Protein AF-Q4FZS7-F1 (afdb_monomer_lite)

pLDDT: mean 86.4, std 11.52, range [41.0, 98.56]

Radius of gyration: 29.16 Å; chains: 1; bounding box: 51×45×87 Å

Organism: Rattus norvegicus (NCBI:txid10116)

Foldseek 3Di:
DPPPPDVVVVVVLLVVLVVLCVVPPVPLLSLVVCVVVVVLVVLVVQCVPPDLSSVLSSLSSNQQNQLQVDDVVCVVPVVSVVCNVVRPDDDPPRCSNPHNVPVPDNVVCVVVVVVVVVVVVVVCCQQPVPVNPDVVNDPDPPDPCVVVVDDDDDPPCCVVCVVVCCVPPPVPDDDPVVVVVD

Secondary structure (DSSP, 8-state):
------HHHHHHHHHHHHHHHHHHTT-HHHHHHHHHTTHHHHHHHHTTS--HHHHHHHHHHHHHHHHHHHHHHHHHTHHHHHHHHHHS---TT--TTT----S--TTTTHHHHHHHHHHHHHHHHHHH-GGG--GGGSPP---HHHHHTS-----TTTTTTHHHHIIIIIISS---TTGGG-

Sequence (182 aa):
DNNQFCWRNLFSCINLLRILNKLTKWKHSRTMMLVVFKSAPILKRALKVKQAMMQLYVLKLLKVQTKYLGRQWRKSNMKTMSAIYQKVRHRLNDDWAYGNDLDARPWDFQAEECALRANIERFNARRYDRTHSNPDFLPVDNCLQSVLGQRVDLPEDFQMNYDLWLEREVFSKPISWEELLQ

Structure (mmCIF, N/CA/C/O backbone):
data_AF-Q4FZS7-F1
#
_entry.id   AF-Q4FZS7-F1
#
loop_
_atom_site.group_PDB
_atom_site.id
_atom_site.type_symbol
_atom_site.label_atom_id
_atom_site.label_alt_id
_atom_site.label_comp_id
_atom_site.label_asym_id
_atom_site.label_entity_id
_atom_site.label_seq_id
_atom_site.pdbx_PDB_ins_code
_atom_site.Cartn_x
_atom_site.Cartn_y
_atom_site.Cartn_z
_atom_site.occupancy
_atom_site.B_iso_or_equiv
_atom_site.auth_seq_id
_atom_site.auth_comp_id
_atom_site.auth_asym_id
_atom_site.auth_atom_id
_atom_site.pdbx_PDB_model_num
ATOM 1 N N . ASP A 1 1 ? -33.942 1.380 7.013 1.00 45.19 1 ASP A N 1
ATOM 2 C CA . ASP A 1 1 ? -32.519 1.593 6.663 1.00 45.19 1 ASP A CA 1
ATOM 3 C C . ASP A 1 1 ? -32.273 1.714 5.165 1.00 45.19 1 ASP A C 1
ATOM 5 O O . ASP A 1 1 ? -31.556 0.915 4.579 1.00 45.19 1 ASP A O 1
ATOM 9 N N . ASN A 1 2 ? -32.833 2.748 4.533 1.00 49.03 2 ASN A N 1
ATOM 10 C CA . ASN A 1 2 ? -32.699 2.963 3.089 1.00 49.03 2 ASN A CA 1
ATOM 11 C C . ASN A 1 2 ? -31.578 3.966 2.770 1.00 49.03 2 ASN A C 1
ATOM 13 O O . ASN A 1 2 ? -31.759 4.907 2.003 1.00 49.03 2 ASN A O 1
ATOM 17 N N . ASN A 1 3 ? -30.421 3.812 3.421 1.00 58.50 3 ASN A N 1
ATOM 18 C CA . ASN A 1 3 ? -29.277 4.675 3.146 1.00 58.50 3 ASN A CA 1
ATOM 19 C C . ASN A 1 3 ? -28.581 4.142 1.888 1.00 58.50 3 ASN A C 1
ATOM 21 O O . ASN A 1 3 ? -27.669 3.315 1.962 1.00 58.50 3 ASN A O 1
ATOM 25 N N . GLN A 1 4 ? -29.088 4.560 0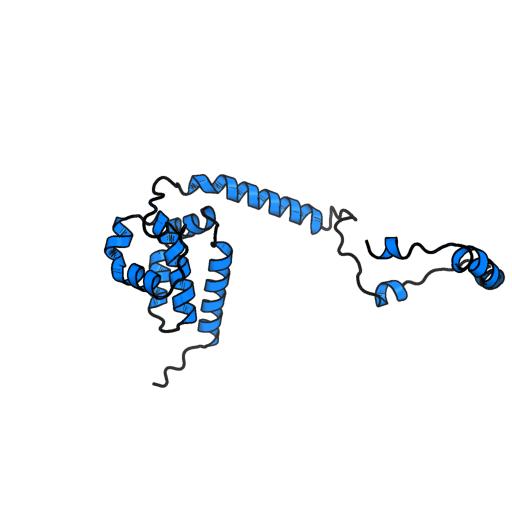.729 1.00 70.06 4 GLN A N 1
ATOM 26 C CA . GLN A 1 4 ? -28.599 4.169 -0.588 1.00 70.06 4 GLN A CA 1
ATOM 27 C C . GLN A 1 4 ? -27.205 4.779 -0.802 1.00 70.06 4 GLN A C 1
ATOM 29 O O . GLN A 1 4 ? -27.036 5.860 -1.357 1.00 70.06 4 GLN A O 1
ATOM 34 N N . PHE A 1 5 ? -26.171 4.118 -0.283 1.00 77.38 5 PHE A N 1
ATOM 35 C CA . PHE A 1 5 ? -24.796 4.543 -0.509 1.00 77.38 5 PHE A CA 1
ATOM 36 C C . PHE A 1 5 ? -24.422 4.313 -1.976 1.00 77.38 5 PHE A C 1
ATOM 38 O O . PHE A 1 5 ? -24.804 3.318 -2.593 1.00 77.38 5 PHE A O 1
ATOM 45 N N . CYS A 1 6 ? -23.629 5.222 -2.544 1.00 88.94 6 CYS A N 1
ATOM 46 C CA . CYS A 1 6 ? -23.166 5.083 -3.919 1.00 88.94 6 CYS A CA 1
ATOM 47 C C . CYS A 1 6 ? -22.218 3.877 -4.044 1.00 88.94 6 CYS A C 1
ATOM 49 O O . CYS A 1 6 ? -21.039 3.950 -3.679 1.00 88.94 6 CYS A O 1
ATOM 51 N N . TRP A 1 7 ? -22.727 2.762 -4.578 1.00 90.69 7 TRP A N 1
ATOM 52 C CA . TRP A 1 7 ? -21.954 1.533 -4.778 1.00 90.69 7 TRP A CA 1
ATOM 53 C C . TRP A 1 7 ? -20.722 1.761 -5.658 1.00 90.69 7 TRP A C 1
ATOM 55 O O . TRP A 1 7 ? -19.661 1.217 -5.360 1.00 90.69 7 TRP A O 1
ATOM 65 N N . ARG A 1 8 ? -20.821 2.629 -6.678 1.00 94.44 8 ARG A N 1
ATOM 66 C CA . ARG A 1 8 ? -19.686 2.990 -7.545 1.00 94.44 8 ARG A CA 1
ATOM 67 C C . ARG A 1 8 ? -18.527 3.569 -6.732 1.00 94.44 8 ARG A C 1
ATOM 69 O O . ARG A 1 8 ? -17.397 3.119 -6.882 1.00 94.44 8 ARG A O 1
ATOM 76 N N . ASN A 1 9 ? -18.808 4.491 -5.809 1.00 94.19 9 ASN A N 1
ATOM 77 C CA . ASN A 1 9 ? -17.777 5.096 -4.963 1.00 94.19 9 ASN A CA 1
ATOM 78 C C . ASN A 1 9 ? -17.164 4.070 -4.008 1.00 94.19 9 ASN A C 1
ATOM 80 O O . ASN A 1 9 ? -15.945 4.007 -3.865 1.00 94.19 9 ASN A O 1
ATOM 84 N N . LEU A 1 10 ? -17.993 3.230 -3.383 1.00 93.94 10 LEU A N 1
ATOM 85 C CA . LEU A 1 10 ? -17.517 2.167 -2.501 1.00 93.94 10 LEU A CA 1
ATOM 86 C C . LEU A 1 10 ? -16.617 1.170 -3.250 1.00 93.94 10 LEU A C 1
ATOM 88 O O . LEU A 1 10 ? -15.538 0.828 -2.765 1.00 93.94 10 LEU A O 1
ATOM 92 N N . PHE A 1 11 ? -17.045 0.724 -4.430 1.00 95.50 11 PHE A N 1
ATOM 93 C CA . PHE A 1 11 ? -16.296 -0.201 -5.272 1.00 95.50 11 PHE A CA 1
ATOM 94 C C . PHE A 1 11 ? -14.957 0.404 -5.710 1.00 95.50 11 PHE A C 1
ATOM 96 O O . PHE A 1 11 ? -13.913 -0.224 -5.526 1.00 95.50 11 PHE A O 1
ATOM 103 N N . SER A 1 12 ? -14.959 1.653 -6.186 1.00 96.62 12 SER A N 1
ATOM 104 C CA . SER A 1 12 ? -13.738 2.392 -6.527 1.00 96.62 12 SER A CA 1
ATOM 105 C C . SER A 1 12 ? -12.790 2.515 -5.333 1.00 96.62 12 SER A C 1
ATOM 107 O O . SER A 1 12 ? -11.613 2.183 -5.454 1.00 96.62 12 SER A O 1
ATOM 109 N N . CYS A 1 13 ? -13.291 2.883 -4.150 1.00 96.94 13 CYS A N 1
ATOM 110 C CA . CYS A 1 13 ? -12.491 2.946 -2.924 1.00 96.94 13 CYS A CA 1
ATOM 111 C C . CYS A 1 13 ? -11.848 1.595 -2.575 1.00 96.94 13 CYS A C 1
ATOM 113 O O . CYS A 1 13 ? -10.663 1.540 -2.245 1.00 96.94 13 CYS A O 1
ATOM 115 N N . ILE A 1 14 ? -12.598 0.491 -2.672 1.00 97.62 14 ILE A N 1
ATOM 116 C CA . ILE A 1 14 ? -12.064 -0.858 -2.429 1.00 97.62 14 ILE A CA 1
ATOM 117 C C . ILE A 1 14 ? -10.957 -1.194 -3.435 1.00 97.62 14 ILE A C 1
ATOM 119 O O . ILE A 1 14 ? -9.924 -1.740 -3.043 1.00 97.62 14 ILE A O 1
ATOM 123 N N . ASN A 1 15 ? -11.139 -0.861 -4.713 1.00 98.25 15 ASN A N 1
ATOM 124 C CA . ASN A 1 15 ? -10.136 -1.124 -5.744 1.00 98.25 15 ASN A CA 1
ATOM 125 C C . ASN A 1 15 ? -8.869 -0.288 -5.553 1.00 98.25 15 ASN A C 1
ATOM 127 O O . ASN A 1 15 ? -7.771 -0.836 -5.628 1.00 98.25 15 ASN A O 1
ATOM 131 N N . LEU A 1 16 ? -8.998 0.992 -5.207 1.00 98.25 16 LEU A N 1
ATOM 132 C CA . LEU A 1 16 ? -7.849 1.836 -4.874 1.00 98.25 16 LEU A CA 1
ATOM 133 C C . LEU A 1 16 ? -7.082 1.281 -3.668 1.00 98.25 16 LEU A C 1
ATOM 135 O O . LEU A 1 16 ? -5.859 1.165 -3.714 1.00 98.25 16 LEU A O 1
ATOM 139 N N . LEU A 1 17 ? -7.784 0.834 -2.621 1.00 98.31 17 LEU A N 1
ATOM 140 C CA . LEU A 1 17 ? -7.157 0.176 -1.470 1.00 98.31 17 LEU A CA 1
ATOM 141 C C . LEU A 1 17 ? -6.450 -1.132 -1.861 1.00 98.31 17 LEU A C 1
ATOM 143 O O . LEU A 1 17 ? -5.374 -1.428 -1.338 1.00 98.31 17 LEU A O 1
ATOM 147 N N . ARG A 1 18 ? -7.021 -1.921 -2.778 1.00 98.31 18 ARG A N 1
ATOM 148 C CA . ARG A 1 18 ? -6.400 -3.145 -3.314 1.00 98.31 18 ARG A CA 1
ATOM 149 C C . ARG A 1 18 ? -5.120 -2.844 -4.081 1.00 98.31 18 ARG A C 1
ATOM 151 O O . ARG A 1 18 ? -4.114 -3.507 -3.837 1.00 98.31 18 ARG A O 1
ATOM 158 N N . ILE A 1 19 ? -5.157 -1.863 -4.980 1.00 98.31 19 ILE A N 1
ATOM 159 C CA . ILE A 1 19 ? -3.991 -1.413 -5.747 1.00 98.31 19 ILE A CA 1
ATOM 160 C C . ILE A 1 19 ? -2.913 -0.924 -4.784 1.00 98.31 19 ILE A C 1
ATOM 162 O O . ILE A 1 19 ? -1.780 -1.389 -4.856 1.00 98.31 19 ILE A O 1
ATOM 166 N N . LEU A 1 20 ? -3.282 -0.093 -3.809 1.00 97.94 20 LEU A N 1
ATOM 167 C CA . LEU A 1 20 ? -2.345 0.407 -2.811 1.00 97.94 20 LEU A CA 1
ATOM 168 C C . LEU A 1 20 ? -1.684 -0.730 -2.018 1.00 97.94 20 LEU A C 1
ATOM 170 O O . LEU A 1 20 ? -0.470 -0.733 -1.857 1.00 97.94 20 LEU A O 1
ATOM 174 N N . ASN A 1 21 ? -2.452 -1.748 -1.611 1.00 97.81 21 ASN A N 1
ATOM 175 C CA . ASN A 1 21 ? -1.897 -2.951 -0.982 1.00 97.81 21 ASN A CA 1
ATOM 176 C C . ASN A 1 21 ? -0.894 -3.674 -1.892 1.00 97.81 21 ASN A C 1
ATOM 178 O O . ASN A 1 21 ? 0.114 -4.170 -1.400 1.00 97.81 21 ASN A O 1
ATOM 182 N N . LYS A 1 22 ? -1.160 -3.775 -3.202 1.00 97.25 22 LYS A N 1
ATOM 183 C CA . LYS A 1 22 ? -0.222 -4.400 -4.149 1.00 97.25 22 LYS A CA 1
ATOM 184 C C . LYS A 1 22 ? 1.071 -3.594 -4.276 1.00 97.25 22 LYS A C 1
ATOM 186 O O . LYS A 1 22 ? 2.135 -4.197 -4.315 1.00 97.25 22 LYS A O 1
ATOM 191 N N . LEU A 1 23 ? 0.975 -2.264 -4.295 1.00 94.19 23 LEU A N 1
ATOM 192 C CA . LEU A 1 23 ? 2.130 -1.369 -4.395 1.00 94.19 23 LEU A CA 1
ATOM 193 C C . LEU A 1 23 ? 3.023 -1.407 -3.145 1.00 94.19 23 LEU A C 1
ATOM 195 O O . LEU A 1 23 ? 4.231 -1.220 -3.257 1.00 94.19 23 LEU A O 1
ATOM 199 N N . THR A 1 24 ? 2.452 -1.641 -1.960 1.00 94.06 24 THR A N 1
ATOM 200 C CA . THR A 1 24 ? 3.192 -1.545 -0.687 1.00 94.06 24 THR A CA 1
ATOM 201 C C . THR A 1 24 ? 3.624 -2.894 -0.117 1.00 94.06 24 THR A C 1
ATOM 203 O O . THR A 1 24 ? 4.549 -2.960 0.691 1.00 94.06 24 THR A O 1
ATOM 206 N N . LYS A 1 25 ? 2.965 -3.993 -0.500 1.00 92.88 25 LYS A N 1
ATOM 207 C CA . LYS A 1 25 ? 3.240 -5.331 0.038 1.00 92.88 25 LYS A CA 1
ATOM 208 C C . LYS A 1 25 ? 4.695 -5.739 -0.226 1.00 92.88 25 LYS A C 1
ATOM 210 O O . LYS A 1 25 ? 5.113 -5.818 -1.375 1.00 92.88 25 LYS A O 1
ATOM 215 N N . TRP A 1 26 ? 5.428 -6.057 0.845 1.00 89.31 26 TRP A N 1
ATOM 216 C CA . TRP A 1 26 ? 6.859 -6.410 0.823 1.00 89.31 26 TRP A CA 1
ATOM 217 C C . TRP A 1 26 ? 7.785 -5.309 0.282 1.00 89.31 26 TRP A C 1
ATOM 219 O O . TRP A 1 26 ? 8.908 -5.587 -0.128 1.00 89.31 26 TRP A O 1
ATOM 229 N N . LYS A 1 27 ? 7.323 -4.054 0.269 1.00 91.00 27 LYS A N 1
ATOM 230 C CA . LYS A 1 27 ? 8.097 -2.898 -0.188 1.00 91.00 27 LYS A CA 1
ATOM 231 C C . LYS A 1 27 ? 8.217 -1.897 0.960 1.00 91.00 27 LYS A C 1
ATOM 233 O O . LYS A 1 27 ? 7.323 -1.075 1.177 1.00 91.00 27 LYS A O 1
ATOM 238 N N . HIS A 1 28 ? 9.320 -1.995 1.702 1.00 89.62 28 HIS A N 1
ATOM 239 C CA . HIS A 1 28 ? 9.617 -1.152 2.865 1.00 89.62 28 HIS A CA 1
ATOM 240 C C . HIS A 1 28 ? 9.594 0.337 2.493 1.00 89.62 28 HIS A C 1
ATOM 242 O O . HIS A 1 28 ? 8.819 1.085 3.079 1.00 89.62 28 HIS A O 1
ATOM 248 N N . SER A 1 29 ? 10.286 0.722 1.414 1.00 88.62 29 SER A N 1
ATOM 249 C CA . SER A 1 29 ? 10.275 2.079 0.844 1.00 88.62 29 SER A CA 1
ATOM 250 C C . SER A 1 29 ? 8.870 2.667 0.659 1.00 88.62 29 SER A C 1
ATOM 252 O O . SER A 1 29 ? 8.519 3.710 1.214 1.00 88.62 29 SER A O 1
ATOM 254 N N . ARG A 1 30 ? 8.004 1.952 -0.067 1.00 91.75 30 ARG A N 1
ATOM 255 C CA . ARG A 1 30 ? 6.632 2.396 -0.354 1.00 91.75 30 ARG A CA 1
ATOM 256 C C . ARG A 1 30 ? 5.772 2.468 0.902 1.00 91.75 30 ARG A C 1
ATOM 258 O O . ARG A 1 30 ? 4.915 3.340 1.013 1.00 91.75 30 ARG A O 1
ATOM 265 N N . THR A 1 31 ? 5.999 1.570 1.856 1.00 92.69 31 THR A N 1
ATOM 266 C CA . THR A 1 31 ? 5.324 1.615 3.157 1.00 92.69 31 THR A CA 1
ATOM 267 C C . THR A 1 31 ? 5.796 2.813 3.980 1.00 92.69 31 THR A C 1
ATOM 269 O O . THR A 1 31 ? 4.964 3.511 4.556 1.00 92.69 31 THR A O 1
ATOM 272 N N . MET A 1 32 ? 7.097 3.109 3.975 1.00 90.31 32 MET A N 1
ATOM 273 C CA . MET A 1 32 ? 7.670 4.276 4.643 1.00 90.31 32 MET A CA 1
ATOM 274 C C . MET A 1 32 ? 7.141 5.581 4.040 1.00 90.31 32 MET A C 1
ATOM 276 O O . MET A 1 32 ? 6.745 6.485 4.771 1.00 90.31 32 MET A O 1
ATOM 280 N N . MET A 1 33 ? 7.001 5.649 2.714 1.00 90.44 33 MET A N 1
ATOM 281 C CA . MET A 1 33 ? 6.363 6.774 2.025 1.00 90.44 33 MET A CA 1
ATOM 282 C C . MET A 1 33 ? 4.951 7.046 2.581 1.00 90.44 33 MET A C 1
ATOM 284 O O . MET A 1 33 ? 4.613 8.186 2.891 1.00 90.44 33 MET A O 1
ATOM 288 N N . LEU A 1 34 ? 4.139 6.006 2.808 1.00 93.62 34 LEU A N 1
ATOM 289 C CA . LEU A 1 34 ? 2.810 6.160 3.420 1.00 93.62 34 LEU A CA 1
ATOM 290 C C . LEU A 1 34 ? 2.843 6.719 4.848 1.00 93.62 34 LEU A C 1
ATOM 292 O O . LEU A 1 34 ? 1.919 7.436 5.246 1.00 93.62 34 LEU A O 1
ATOM 296 N N . VAL A 1 35 ? 3.878 6.385 5.615 1.00 92.38 35 VAL A N 1
ATOM 297 C CA . VAL A 1 35 ? 4.076 6.874 6.985 1.00 92.38 35 VAL A CA 1
ATOM 298 C C . VAL A 1 35 ? 4.462 8.352 6.959 1.00 92.38 35 VAL A C 1
ATOM 300 O O . VAL A 1 35 ? 3.849 9.151 7.668 1.00 92.38 35 VAL A O 1
ATOM 303 N N . VAL A 1 36 ? 5.387 8.729 6.072 1.00 90.19 36 VAL A N 1
ATOM 304 C CA . VAL A 1 36 ? 5.824 10.116 5.835 1.00 90.19 36 VAL A CA 1
ATOM 305 C C . VAL A 1 36 ? 4.650 11.009 5.438 1.00 90.19 36 VAL A C 1
ATOM 307 O O . VAL A 1 36 ? 4.462 12.078 6.017 1.00 90.19 36 VAL A O 1
ATOM 310 N N . PHE A 1 37 ? 3.786 10.539 4.534 1.00 92.44 37 PHE A N 1
ATOM 311 C CA . PHE A 1 37 ? 2.565 11.251 4.138 1.00 92.44 37 PHE A CA 1
ATOM 312 C C . PHE A 1 37 ? 1.426 11.177 5.168 1.00 92.44 37 PHE A C 1
ATOM 314 O O . PHE A 1 37 ? 0.304 11.590 4.878 1.00 92.44 37 PHE A O 1
ATOM 321 N N . LYS A 1 38 ? 1.677 10.659 6.379 1.00 94.88 38 LYS A N 1
ATOM 322 C CA . LYS A 1 38 ? 0.691 10.560 7.468 1.00 94.88 38 LYS A CA 1
ATOM 323 C C . LYS A 1 38 ? -0.604 9.870 7.016 1.00 94.88 38 LYS A C 1
ATOM 325 O O . LYS A 1 38 ? -1.710 10.306 7.345 1.00 94.88 38 LYS A O 1
ATOM 330 N N . SER A 1 39 ? -0.488 8.764 6.277 1.00 97.12 39 SER A N 1
ATOM 331 C CA . SER A 1 39 ? -1.659 8.058 5.737 1.00 97.12 39 SER A CA 1
ATOM 332 C C . SER A 1 39 ? -2.496 7.355 6.819 1.00 97.12 39 SER A C 1
ATOM 334 O O . SER A 1 39 ? -3.712 7.202 6.671 1.00 97.12 39 SER A O 1
ATOM 336 N N . ALA A 1 40 ? -1.883 6.962 7.942 1.00 97.00 40 ALA A N 1
ATOM 337 C CA . ALA A 1 40 ? -2.541 6.190 8.997 1.00 97.00 40 ALA A CA 1
ATOM 338 C C . ALA A 1 40 ? -3.808 6.868 9.580 1.00 97.00 40 ALA A C 1
ATOM 340 O O . ALA A 1 40 ? -4.835 6.194 9.680 1.00 97.00 40 ALA A O 1
ATOM 341 N N . PRO A 1 41 ? -3.829 8.177 9.910 1.00 97.31 41 PRO A N 1
ATOM 342 C CA . PRO A 1 41 ? -5.059 8.896 10.260 1.00 97.31 41 PRO A CA 1
ATOM 343 C C . PRO A 1 41 ? -6.184 8.821 9.214 1.00 97.31 41 PRO A C 1
ATOM 345 O O . PRO A 1 41 ? -7.354 8.690 9.579 1.00 97.31 41 PRO A O 1
ATOM 348 N N . ILE A 1 42 ? -5.862 8.891 7.919 1.00 97.75 42 ILE A N 1
ATOM 349 C CA . ILE A 1 42 ? -6.847 8.809 6.825 1.00 97.75 42 ILE A CA 1
ATOM 350 C C . ILE A 1 42 ? -7.434 7.398 6.766 1.00 97.75 42 ILE A C 1
ATOM 352 O O . ILE A 1 42 ? -8.652 7.222 6.789 1.00 97.75 42 ILE A O 1
ATOM 356 N N . LEU A 1 43 ? -6.566 6.388 6.794 1.00 98.00 43 LEU A N 1
ATOM 357 C CA . LEU A 1 43 ? -6.951 4.980 6.821 1.00 98.00 43 LEU A CA 1
ATOM 358 C C . LEU A 1 43 ? -7.795 4.644 8.060 1.00 98.00 43 LEU A C 1
ATOM 360 O O . LEU A 1 43 ? -8.837 4.004 7.949 1.00 98.00 43 LEU A O 1
ATOM 364 N N . LYS A 1 44 ? -7.433 5.153 9.241 1.00 97.19 44 LYS A N 1
ATOM 365 C CA . LYS A 1 44 ? -8.255 5.002 10.451 1.00 97.19 44 LYS A CA 1
ATOM 366 C C . LYS A 1 44 ? -9.657 5.587 10.286 1.00 97.19 44 LYS A C 1
ATOM 368 O O . LYS A 1 44 ? -10.615 4.982 10.759 1.00 97.19 44 LYS A O 1
ATOM 373 N N . ARG A 1 45 ? -9.804 6.742 9.625 1.00 97.12 45 ARG A N 1
ATOM 374 C CA . ARG A 1 45 ? -11.131 7.310 9.324 1.00 97.12 45 ARG A CA 1
ATOM 375 C C . ARG A 1 45 ? -11.919 6.409 8.374 1.00 97.12 45 ARG A C 1
ATOM 377 O O . ARG A 1 45 ? -13.106 6.200 8.610 1.00 97.12 45 ARG A O 1
ATOM 384 N N . ALA A 1 46 ? -11.260 5.816 7.379 1.00 96.62 46 ALA A N 1
ATOM 385 C CA . ALA A 1 46 ? -11.882 4.881 6.442 1.00 96.62 46 ALA A CA 1
ATOM 386 C C . ALA A 1 46 ? -12.470 3.630 7.130 1.00 96.62 46 ALA A C 1
ATOM 388 O O . ALA A 1 46 ? -13.470 3.094 6.657 1.00 96.62 46 ALA A O 1
ATOM 389 N N . LEU A 1 47 ? -11.942 3.210 8.291 1.00 96.81 47 LEU A N 1
ATOM 390 C CA . LEU A 1 47 ? -12.515 2.104 9.079 1.00 96.81 47 LEU A CA 1
ATOM 391 C C . LEU A 1 47 ? -13.942 2.369 9.588 1.00 96.81 47 LEU A C 1
ATOM 393 O O . LEU A 1 47 ? -14.635 1.413 9.941 1.00 96.81 47 LEU A O 1
ATOM 397 N N . LYS A 1 48 ? -14.402 3.631 9.626 1.00 94.88 48 LYS A N 1
ATOM 398 C CA . LYS A 1 48 ? -15.788 3.967 9.997 1.00 94.88 48 LYS A CA 1
ATOM 399 C C . LYS A 1 48 ? -16.809 3.406 9.001 1.00 94.88 48 LYS A C 1
ATOM 401 O O . LYS A 1 48 ? -17.947 3.153 9.391 1.00 94.88 48 LYS A O 1
ATOM 406 N N . VAL A 1 49 ? -16.411 3.177 7.747 1.00 94.12 49 VAL A N 1
ATOM 407 C CA . VAL A 1 49 ? -17.259 2.532 6.740 1.00 94.12 49 VAL A CA 1
ATOM 408 C C . VAL A 1 49 ? -17.384 1.048 7.090 1.00 94.12 49 VAL A C 1
ATOM 410 O O . VAL A 1 49 ? -16.408 0.300 7.024 1.00 94.12 49 VAL A O 1
ATOM 413 N N . LYS A 1 50 ? -18.586 0.611 7.482 1.00 91.50 50 LYS A N 1
ATOM 414 C CA . LYS A 1 50 ? -18.881 -0.764 7.928 1.00 91.50 50 LYS A CA 1
ATOM 415 C C . LYS A 1 50 ? -19.018 -1.749 6.756 1.00 91.50 50 LYS A C 1
ATOM 417 O O . LYS A 1 50 ? -19.990 -2.489 6.672 1.00 91.50 50 LYS A O 1
ATOM 422 N N . GLN A 1 51 ? -18.041 -1.764 5.851 1.00 94.94 51 GLN A N 1
ATOM 423 C CA . GLN A 1 51 ? -17.978 -2.711 4.739 1.00 94.94 51 GLN A CA 1
ATOM 424 C C . GLN A 1 51 ? -16.743 -3.606 4.876 1.00 94.94 51 GLN A C 1
ATOM 426 O O . GLN A 1 51 ? -15.616 -3.121 4.989 1.00 94.94 51 GLN A O 1
ATOM 431 N N . ALA A 1 52 ? -16.960 -4.925 4.898 1.00 95.94 52 ALA A N 1
ATOM 432 C CA . ALA A 1 52 ? -15.951 -5.899 5.318 1.00 95.94 52 ALA A CA 1
ATOM 433 C C . ALA A 1 52 ? -14.681 -5.899 4.449 1.00 95.94 52 ALA A C 1
ATOM 435 O O . ALA A 1 52 ? -13.572 -5.930 4.982 1.00 95.94 52 ALA A O 1
ATOM 436 N N . MET A 1 53 ? -14.822 -5.826 3.122 1.00 96.62 53 MET A N 1
ATOM 437 C CA . MET A 1 53 ? -13.681 -5.801 2.198 1.00 96.62 53 MET A CA 1
ATOM 438 C C . MET A 1 53 ? -12.859 -4.523 2.346 1.00 96.62 53 MET A C 1
ATOM 440 O O . MET A 1 53 ? -11.635 -4.588 2.444 1.00 96.62 53 MET A O 1
ATOM 444 N N . MET A 1 54 ? -13.518 -3.368 2.414 1.00 97.31 54 MET A N 1
ATOM 445 C CA . MET A 1 54 ? -12.878 -2.075 2.614 1.00 97.31 54 MET A CA 1
ATOM 446 C C . MET A 1 54 ? -12.100 -2.071 3.931 1.00 97.31 54 MET A C 1
ATOM 448 O O . MET A 1 54 ? -10.899 -1.804 3.926 1.00 97.31 54 MET A O 1
ATOM 452 N N . GLN A 1 55 ? -12.741 -2.464 5.038 1.00 98.06 55 GLN A N 1
ATOM 453 C CA . GLN A 1 55 ? -12.081 -2.570 6.340 1.00 98.06 55 GLN A CA 1
ATOM 454 C C . GLN A 1 55 ? -10.883 -3.524 6.301 1.00 98.06 55 GLN A C 1
ATOM 456 O O . GLN A 1 55 ? -9.830 -3.184 6.832 1.00 98.06 55 GLN A O 1
ATOM 461 N N . LEU A 1 56 ? -10.994 -4.681 5.640 1.00 98.31 56 LEU A N 1
ATOM 462 C CA . LEU A 1 56 ? -9.891 -5.638 5.525 1.00 98.31 56 LEU A CA 1
ATOM 463 C C . LEU A 1 56 ? -8.667 -5.034 4.820 1.00 98.31 56 LEU A C 1
ATOM 465 O O . LEU A 1 56 ? -7.550 -5.171 5.318 1.00 98.31 56 LEU A O 1
ATOM 469 N N . TYR A 1 57 ? -8.846 -4.362 3.678 1.00 98.50 57 TYR A N 1
ATOM 470 C CA . TYR A 1 57 ? -7.718 -3.758 2.956 1.00 98.50 57 TYR A CA 1
ATOM 471 C C . TYR A 1 57 ? -7.133 -2.542 3.677 1.00 98.50 57 TYR A C 1
ATOM 473 O O . TYR A 1 57 ? -5.918 -2.344 3.627 1.00 98.50 57 TYR A O 1
ATOM 481 N N . VAL A 1 58 ? -7.958 -1.774 4.392 1.00 98.56 58 VAL A N 1
ATOM 482 C CA . VAL A 1 58 ? -7.486 -0.701 5.278 1.00 98.56 58 VAL A CA 1
ATOM 483 C C . VAL A 1 58 ? -6.649 -1.274 6.426 1.00 98.56 58 VAL A C 1
ATOM 485 O O . VAL A 1 58 ? -5.553 -0.783 6.685 1.00 98.56 58 VAL A O 1
ATOM 488 N N . LEU A 1 59 ? -7.113 -2.339 7.088 1.00 98.44 59 LEU A N 1
ATOM 489 C CA . LEU A 1 59 ? -6.381 -2.979 8.186 1.00 98.44 59 LEU A CA 1
ATOM 490 C C . LEU A 1 59 ? -5.058 -3.594 7.718 1.00 98.44 59 LEU A C 1
ATOM 492 O O . LEU A 1 59 ? -4.070 -3.497 8.439 1.00 98.44 59 LEU A O 1
ATOM 496 N N . LYS A 1 60 ? -4.995 -4.161 6.506 1.00 98.00 60 LYS A N 1
ATOM 497 C CA . LYS A 1 60 ? -3.732 -4.632 5.909 1.00 98.00 60 LYS A CA 1
ATOM 498 C C . LYS A 1 60 ? -2.719 -3.498 5.711 1.00 98.00 60 LYS A C 1
ATOM 500 O O . LYS A 1 60 ? -1.547 -3.680 6.024 1.00 98.00 60 LYS A O 1
ATOM 505 N N . LEU A 1 61 ? -3.163 -2.327 5.247 1.00 98.06 61 LEU A N 1
ATOM 506 C CA . LEU A 1 61 ? -2.295 -1.153 5.082 1.00 98.06 61 LEU A CA 1
ATOM 507 C C . LEU A 1 61 ? -1.841 -0.568 6.418 1.00 98.06 61 LEU A C 1
ATOM 509 O O . LEU A 1 61 ? -0.703 -0.126 6.538 1.00 98.06 61 LEU A O 1
ATOM 513 N N . LEU A 1 62 ? -2.717 -0.559 7.425 1.00 97.44 62 LEU A N 1
ATOM 514 C CA . LEU A 1 62 ? -2.348 -0.134 8.774 1.00 97.44 62 LEU A CA 1
ATOM 515 C C . LEU A 1 62 ? -1.348 -1.111 9.400 1.00 97.44 62 LEU A C 1
ATOM 517 O O . LEU A 1 62 ? -0.377 -0.653 9.991 1.00 97.44 62 LEU A O 1
ATOM 521 N N . LYS A 1 63 ? -1.539 -2.425 9.208 1.00 96.12 63 LYS A N 1
ATOM 522 C CA . LYS A 1 63 ? -0.638 -3.486 9.681 1.00 96.12 63 LYS A CA 1
ATOM 523 C C . LYS A 1 63 ? 0.801 -3.272 9.222 1.00 96.12 63 LYS A C 1
ATOM 525 O O . LYS A 1 63 ? 1.698 -3.287 10.047 1.00 96.12 63 LYS A O 1
ATOM 530 N N . VAL A 1 64 ? 1.033 -3.046 7.930 1.00 94.19 64 VAL A N 1
ATOM 531 C CA . VAL A 1 64 ? 2.409 -2.873 7.424 1.00 94.19 64 VAL A CA 1
ATOM 532 C C . VAL A 1 64 ? 3.061 -1.573 7.908 1.00 94.19 64 VAL A C 1
ATOM 534 O O . VAL A 1 64 ? 4.276 -1.508 8.042 1.00 94.19 64 VAL A O 1
ATOM 537 N N . GLN A 1 65 ? 2.268 -0.546 8.226 1.00 94.25 65 GLN A N 1
ATOM 538 C CA . GLN A 1 65 ? 2.780 0.732 8.728 1.00 94.25 65 GLN A CA 1
ATOM 539 C C . GLN A 1 65 ? 3.132 0.709 10.221 1.00 94.25 65 GLN A C 1
ATOM 541 O O . GLN A 1 65 ? 3.929 1.534 10.664 1.00 94.25 65 GLN A O 1
ATOM 546 N N . THR A 1 66 ? 2.566 -0.198 11.027 1.00 93.56 66 THR A N 1
ATOM 547 C CA . THR A 1 66 ? 2.752 -0.168 12.493 1.00 93.56 66 THR A CA 1
ATOM 548 C C . THR A 1 66 ? 4.200 -0.333 12.937 1.00 93.56 66 THR A C 1
ATOM 550 O O . THR A 1 66 ? 4.539 0.156 14.016 1.00 93.56 66 THR A O 1
ATOM 553 N N . LYS A 1 67 ? 5.035 -1.012 12.138 1.00 90.12 67 LYS A N 1
ATOM 554 C CA . LYS A 1 67 ? 6.472 -1.188 12.395 1.00 90.12 67 LYS A CA 1
ATOM 555 C C . LYS A 1 67 ? 7.220 0.151 12.421 1.00 90.12 67 LYS A C 1
ATOM 557 O O . LYS A 1 67 ? 8.113 0.331 13.241 1.00 90.12 67 LYS A O 1
ATOM 562 N N . TYR A 1 68 ? 6.784 1.103 11.596 1.00 90.62 68 TYR A N 1
ATOM 563 C CA . TYR A 1 68 ? 7.393 2.429 11.433 1.00 90.62 68 TYR A CA 1
ATOM 564 C C . TYR A 1 68 ? 6.728 3.520 12.283 1.00 90.62 68 TYR A C 1
ATOM 566 O O . TYR A 1 68 ? 7.340 4.529 12.603 1.00 90.62 68 TYR A O 1
ATOM 574 N N . LEU A 1 69 ? 5.463 3.334 12.674 1.00 91.44 69 LEU A N 1
ATOM 575 C CA . LEU A 1 69 ? 4.738 4.293 13.525 1.00 91.44 69 LEU A CA 1
ATOM 576 C C . LEU A 1 69 ? 5.188 4.253 14.999 1.00 91.44 69 LEU A C 1
ATOM 578 O O . LEU A 1 69 ? 4.850 5.144 15.780 1.00 91.44 69 LEU A O 1
ATOM 582 N N . GLY A 1 70 ? 5.927 3.212 15.386 1.00 89.00 70 GLY A N 1
ATOM 583 C CA . GLY A 1 70 ? 6.545 3.085 16.698 1.00 89.00 70 GLY A CA 1
ATOM 584 C C . GLY A 1 70 ? 5.603 2.685 17.838 1.00 89.00 70 GLY A C 1
ATOM 585 O O . GLY A 1 70 ? 4.375 2.587 17.719 1.00 89.00 70 GLY A O 1
ATOM 586 N N . ARG A 1 71 ? 6.209 2.445 19.006 1.00 90.25 71 ARG A N 1
ATOM 587 C CA . ARG A 1 71 ? 5.536 1.887 20.192 1.00 90.25 71 ARG A CA 1
ATOM 588 C C . ARG A 1 71 ? 4.425 2.783 20.753 1.00 90.25 71 ARG A C 1
ATOM 590 O O . ARG A 1 71 ? 3.364 2.272 21.116 1.00 90.25 71 ARG A O 1
ATOM 597 N N . GLN A 1 72 ? 4.642 4.099 20.815 1.00 91.00 72 GLN A N 1
ATOM 598 C CA . GLN A 1 72 ? 3.660 5.047 21.369 1.00 91.00 72 GLN A CA 1
ATOM 599 C C . GLN A 1 72 ? 2.368 5.085 20.548 1.00 91.00 72 GLN A C 1
ATOM 601 O O . GLN A 1 72 ? 1.261 5.116 21.098 1.00 91.00 72 GLN A O 1
ATOM 606 N N . TRP A 1 73 ? 2.491 5.002 19.221 1.00 93.12 73 TRP A N 1
ATOM 607 C CA . TRP A 1 73 ? 1.330 4.916 18.348 1.00 93.12 73 TRP A CA 1
ATOM 608 C C . TRP A 1 73 ? 0.546 3.628 18.610 1.00 93.12 73 TRP A C 1
ATOM 610 O O . TRP A 1 73 ? -0.666 3.683 18.796 1.00 93.12 73 TRP A O 1
ATOM 620 N N . ARG A 1 74 ? 1.213 2.471 18.726 1.00 94.31 74 ARG A N 1
ATOM 621 C CA . ARG A 1 74 ? 0.534 1.195 19.024 1.00 94.31 74 ARG A CA 1
ATOM 622 C C . ARG A 1 74 ? -0.236 1.248 20.350 1.00 94.31 74 ARG A C 1
ATOM 624 O O . ARG A 1 74 ? -1.396 0.835 20.386 1.00 94.31 74 ARG A O 1
ATOM 631 N N . LYS A 1 75 ? 0.354 1.837 21.401 1.00 94.19 75 LYS A N 1
ATOM 632 C CA . LYS A 1 75 ? -0.290 2.020 22.720 1.00 94.19 75 LYS A CA 1
ATOM 633 C C . LYS A 1 75 ? -1.573 2.855 22.630 1.00 94.19 75 LYS A C 1
ATOM 635 O O . LYS A 1 75 ? -2.601 2.452 23.164 1.00 94.19 75 LYS A O 1
ATOM 640 N N . SER A 1 76 ? -1.545 3.975 21.907 1.00 96.25 76 SER A N 1
ATOM 641 C CA . SER A 1 76 ? -2.716 4.855 21.729 1.00 96.25 76 SER A CA 1
ATOM 642 C C . SER A 1 76 ? -3.743 4.337 20.708 1.00 96.25 76 SER A C 1
ATOM 644 O O . SER A 1 76 ? -4.842 4.879 20.595 1.00 96.25 76 SER A O 1
ATOM 646 N N . ASN A 1 77 ? -3.424 3.271 19.965 1.00 96.56 77 ASN A N 1
ATOM 647 C CA . ASN A 1 77 ? -4.255 2.722 18.889 1.00 96.56 77 ASN A CA 1
ATOM 648 C C . ASN A 1 77 ? -4.670 1.266 19.134 1.00 96.56 77 ASN A C 1
ATOM 650 O O . ASN A 1 77 ? -4.884 0.511 18.183 1.00 96.56 77 ASN A O 1
ATOM 654 N N . MET A 1 78 ? -4.845 0.870 20.397 1.00 96.62 78 MET A N 1
ATOM 655 C CA . MET A 1 78 ? -5.085 -0.527 20.774 1.00 96.62 78 MET A CA 1
ATOM 656 C C . MET A 1 78 ? -6.308 -1.161 20.095 1.00 96.62 78 MET A C 1
ATOM 658 O O . MET A 1 78 ? -6.271 -2.326 19.702 1.00 96.62 78 MET A O 1
ATOM 662 N N . LYS A 1 79 ? -7.379 -0.391 19.864 1.00 96.94 79 LYS A N 1
ATOM 663 C CA . LYS A 1 79 ? -8.555 -0.866 19.112 1.00 96.94 79 LYS A CA 1
ATOM 664 C C . LYS A 1 79 ? -8.202 -1.256 17.671 1.00 96.94 79 LYS A C 1
ATOM 666 O O . LYS A 1 79 ? -8.684 -2.268 17.170 1.00 96.94 79 LYS A O 1
ATOM 671 N N . THR A 1 80 ? -7.343 -0.476 17.016 1.00 97.25 80 THR A N 1
ATOM 672 C CA . THR A 1 80 ? -6.829 -0.781 15.673 1.00 97.25 80 THR A CA 1
ATOM 673 C C . THR A 1 80 ? -5.928 -2.010 15.714 1.00 97.25 80 THR A C 1
ATOM 675 O O . THR A 1 80 ? -6.100 -2.903 14.890 1.00 97.25 80 THR A O 1
ATOM 678 N N . MET A 1 81 ? -5.020 -2.087 16.695 1.00 97.00 81 MET A N 1
ATOM 679 C CA . MET A 1 81 ? -4.146 -3.250 16.894 1.00 97.00 81 MET A CA 1
ATOM 680 C C . MET A 1 81 ? -4.970 -4.532 17.050 1.00 97.00 81 MET A C 1
ATOM 682 O O . MET A 1 81 ? -4.740 -5.504 16.337 1.00 97.00 81 MET A O 1
ATOM 686 N N . SER A 1 82 ? -5.994 -4.501 17.904 1.00 97.44 82 SER A N 1
ATOM 687 C CA . SER A 1 82 ? -6.906 -5.626 18.141 1.00 97.44 82 SER A CA 1
ATOM 688 C C . SER A 1 82 ? -7.659 -6.029 16.870 1.00 97.44 82 SER A C 1
ATOM 690 O O . SER A 1 82 ? -7.748 -7.210 16.548 1.00 97.44 82 SER A O 1
ATOM 692 N N . ALA A 1 83 ? -8.148 -5.057 16.093 1.00 97.75 83 ALA A N 1
ATOM 693 C CA . ALA A 1 83 ? -8.822 -5.333 14.825 1.00 97.75 83 ALA A CA 1
ATOM 694 C C . ALA A 1 83 ? -7.884 -5.972 13.785 1.00 97.75 83 ALA A C 1
ATOM 696 O O . ALA A 1 83 ? -8.316 -6.848 13.036 1.00 97.75 83 ALA A O 1
ATOM 697 N N . ILE A 1 84 ? -6.608 -5.567 13.743 1.00 97.56 84 ILE A N 1
ATOM 698 C CA . ILE A 1 84 ? -5.595 -6.214 12.899 1.00 97.56 84 ILE A CA 1
ATOM 699 C C . ILE A 1 84 ? -5.378 -7.657 13.363 1.00 97.56 84 ILE A C 1
ATOM 701 O O . ILE A 1 84 ? -5.409 -8.559 12.528 1.00 97.56 84 ILE A O 1
ATOM 705 N N . TYR A 1 85 ? -5.230 -7.885 14.673 1.00 96.38 85 TYR A N 1
ATOM 706 C CA . TYR A 1 85 ? -5.072 -9.226 15.239 1.00 96.38 85 TYR A CA 1
ATOM 707 C C . TYR A 1 85 ? -6.227 -10.164 14.884 1.00 96.38 85 TYR A C 1
ATOM 709 O O . TYR A 1 85 ? -5.981 -11.306 14.508 1.00 96.38 85 TYR A O 1
ATOM 717 N N . GLN A 1 86 ? -7.464 -9.671 14.948 1.00 97.06 86 GLN A N 1
ATOM 718 C CA . GLN A 1 86 ? -8.665 -10.466 14.686 1.00 97.06 86 GLN A CA 1
ATOM 719 C C . GLN A 1 86 ? -8.919 -10.729 13.196 1.00 97.06 86 GLN A C 1
ATOM 721 O O . GLN A 1 86 ? -9.431 -11.786 12.843 1.00 97.06 86 GLN A O 1
ATOM 726 N N . LYS A 1 87 ? -8.632 -9.759 12.313 1.00 97.19 87 LYS A N 1
ATOM 727 C CA . LYS A 1 87 ? -9.129 -9.780 10.920 1.00 97.19 87 LYS A CA 1
ATOM 728 C C . LYS A 1 87 ? -8.054 -9.957 9.851 1.00 97.19 87 LYS A C 1
ATOM 730 O O . LYS A 1 87 ? -8.391 -10.233 8.701 1.00 97.19 87 LYS A O 1
ATOM 735 N N . VAL A 1 88 ? -6.777 -9.759 10.172 1.00 97.19 88 VAL A N 1
ATOM 736 C CA . VAL A 1 88 ? -5.679 -9.861 9.199 1.00 97.19 88 VAL A CA 1
ATOM 737 C C . VAL A 1 88 ? -4.839 -11.094 9.504 1.00 97.19 88 VAL A C 1
ATOM 739 O O . VAL A 1 88 ? -4.455 -11.325 10.641 1.00 97.19 88 VAL A O 1
ATOM 742 N N . ARG A 1 89 ? -4.512 -11.879 8.470 1.00 94.56 89 ARG A N 1
ATOM 743 C CA . ARG A 1 89 ? -3.672 -13.077 8.602 1.00 94.56 89 ARG A CA 1
ATOM 744 C C . ARG A 1 89 ? -2.277 -12.732 9.142 1.00 94.56 89 ARG A C 1
ATOM 746 O O . ARG A 1 89 ? -1.637 -11.800 8.642 1.00 94.56 89 ARG A O 1
A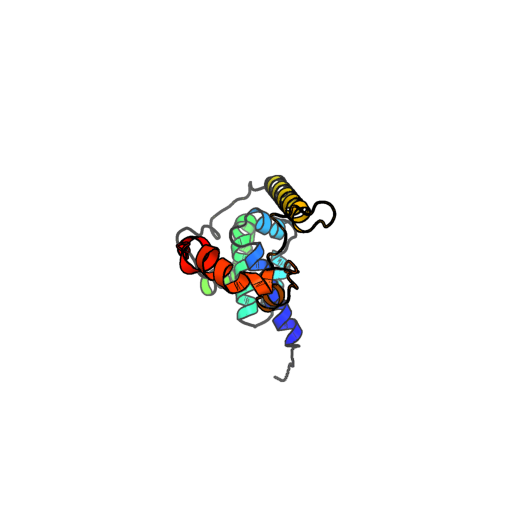TOM 753 N N . HIS A 1 90 ? -1.788 -13.545 10.078 1.00 93.00 90 HIS A N 1
ATOM 754 C CA . HIS A 1 90 ? -0.428 -13.485 10.629 1.00 93.00 90 HIS A CA 1
ATOM 755 C C . HIS A 1 90 ? 0.474 -14.552 10.008 1.00 93.00 90 HIS A C 1
ATOM 757 O O . HIS A 1 90 ? -0.004 -15.561 9.484 1.00 93.00 90 HIS A O 1
ATOM 763 N N . ARG A 1 91 ? 1.784 -14.304 10.025 1.00 89.44 91 ARG A N 1
ATOM 764 C CA . ARG A 1 91 ? 2.821 -15.281 9.668 1.00 89.44 91 ARG A CA 1
ATOM 765 C C . ARG A 1 91 ? 3.804 -15.375 10.833 1.00 89.44 91 ARG A C 1
ATOM 767 O O . ARG A 1 91 ? 3.931 -14.416 11.580 1.00 89.44 91 ARG A O 1
ATOM 774 N N . LEU A 1 92 ? 4.495 -16.505 10.967 1.00 86.06 92 LEU A N 1
ATOM 775 C CA . LEU A 1 92 ? 5.453 -16.717 12.060 1.00 86.06 92 LEU A CA 1
ATOM 776 C C . LEU A 1 92 ? 6.586 -15.677 12.052 1.00 86.06 92 LEU A C 1
ATOM 778 O O . LEU A 1 92 ? 6.943 -15.160 13.100 1.00 86.06 92 LEU A O 1
ATOM 782 N N . ASN A 1 93 ? 7.062 -15.293 10.866 1.00 84.88 93 ASN A N 1
ATOM 783 C CA . ASN A 1 93 ? 8.137 -14.305 10.700 1.00 84.88 93 ASN A CA 1
ATOM 784 C C . ASN A 1 93 ? 7.619 -12.853 10.610 1.00 84.88 93 ASN A C 1
ATOM 786 O O . ASN A 1 93 ? 8.323 -11.979 10.114 1.00 84.88 93 ASN A O 1
ATOM 790 N N . ASP A 1 94 ? 6.360 -12.598 10.977 1.00 84.81 94 ASP A N 1
ATOM 791 C CA . ASP A 1 94 ? 5.723 -11.285 10.840 1.00 84.81 94 ASP A CA 1
ATOM 792 C C . ASP A 1 94 ? 5.935 -10.446 12.105 1.00 84.81 94 ASP A C 1
ATOM 794 O O . ASP A 1 94 ? 5.186 -10.550 13.077 1.00 84.81 94 ASP A O 1
ATOM 798 N N . ASP A 1 95 ? 6.957 -9.595 12.090 1.00 87.00 95 ASP A N 1
ATOM 799 C CA . ASP A 1 95 ? 7.350 -8.766 13.229 1.00 87.00 95 ASP A CA 1
ATOM 800 C C . ASP A 1 95 ? 6.556 -7.451 13.342 1.00 87.00 95 ASP A C 1
ATOM 802 O O . ASP A 1 95 ? 6.860 -6.632 14.203 1.00 87.00 95 ASP A O 1
ATOM 806 N N . TRP A 1 96 ? 5.507 -7.232 12.539 1.00 89.94 96 TRP A N 1
ATOM 807 C CA . TRP A 1 96 ? 4.790 -5.947 12.421 1.00 89.94 96 TRP A CA 1
ATOM 808 C C . TRP A 1 96 ? 4.387 -5.270 13.753 1.00 89.94 96 TRP A C 1
ATOM 810 O O . TRP A 1 96 ? 4.347 -4.038 13.845 1.00 89.94 96 TRP A O 1
ATOM 820 N N . ALA A 1 97 ? 4.055 -6.055 14.785 1.00 86.38 97 ALA A N 1
ATOM 821 C CA . ALA A 1 97 ? 3.595 -5.556 16.084 1.00 86.38 97 ALA A CA 1
ATOM 822 C C . ALA A 1 97 ? 4.735 -5.215 17.063 1.00 86.38 97 ALA A C 1
ATOM 824 O O . ALA A 1 97 ? 4.534 -4.397 17.967 1.00 86.38 97 ALA A O 1
ATOM 825 N N . TYR A 1 98 ? 5.911 -5.821 16.889 1.00 82.00 98 TYR A N 1
ATOM 826 C CA . TYR A 1 98 ? 7.035 -5.738 17.830 1.00 82.00 98 TYR A CA 1
ATOM 827 C C . TYR A 1 98 ? 8.276 -5.084 17.218 1.00 82.00 98 TYR A C 1
ATOM 829 O O . TYR A 1 98 ? 9.031 -4.440 17.943 1.00 82.00 98 TYR A O 1
ATOM 837 N N . GLY A 1 99 ? 8.424 -5.155 15.895 1.00 77.38 99 GLY A N 1
ATOM 838 C CA . GLY A 1 99 ? 9.424 -4.436 15.127 1.00 77.38 99 GLY A CA 1
ATOM 839 C C . GLY A 1 99 ? 9.313 -2.933 15.374 1.00 77.38 99 GLY A C 1
ATOM 840 O O . GLY A 1 99 ? 8.228 -2.337 15.315 1.00 77.38 99 GLY A O 1
ATOM 841 N N . ASN A 1 100 ? 10.450 -2.332 15.700 1.00 75.31 100 ASN A N 1
ATOM 842 C CA . ASN A 1 100 ? 10.636 -0.893 15.794 1.00 75.31 100 ASN A CA 1
ATOM 843 C C . ASN A 1 100 ? 11.776 -0.549 14.855 1.00 75.31 100 ASN A C 1
ATOM 845 O O . ASN A 1 100 ? 12.933 -0.581 15.251 1.00 75.31 100 ASN A O 1
ATOM 849 N N . ASP A 1 101 ? 11.431 -0.258 13.610 1.00 76.12 101 ASP A N 1
ATOM 850 C CA . ASP A 1 101 ? 12.398 0.229 12.633 1.00 76.12 101 ASP A CA 1
ATOM 851 C C . ASP A 1 101 ? 12.365 1.760 12.662 1.00 76.12 101 ASP A C 1
ATOM 853 O O . ASP A 1 101 ? 11.875 2.416 11.746 1.00 76.12 101 ASP A O 1
ATOM 857 N N . LEU A 1 102 ? 12.718 2.314 13.828 1.00 66.00 102 LEU A N 1
ATOM 858 C CA . LEU A 1 102 ? 12.665 3.757 14.091 1.00 66.00 102 LEU A CA 1
ATOM 859 C C . LEU A 1 102 ? 13.825 4.497 13.419 1.00 66.00 102 LEU A C 1
ATOM 861 O O . LEU A 1 102 ? 13.699 5.687 13.142 1.00 66.00 102 LEU A O 1
ATOM 865 N N . ASP A 1 103 ? 14.909 3.774 13.135 1.00 69.69 103 ASP A N 1
ATOM 866 C CA . ASP A 1 103 ? 16.089 4.292 12.449 1.00 69.69 103 ASP A CA 1
ATOM 867 C C . ASP A 1 103 ? 15.942 4.251 10.923 1.00 69.69 103 ASP A C 1
ATOM 869 O O . ASP A 1 103 ? 16.775 4.821 10.225 1.00 69.69 103 ASP A O 1
ATOM 873 N N . ALA A 1 104 ? 14.884 3.625 10.389 1.00 73.00 104 ALA A N 1
ATOM 874 C CA . ALA A 1 104 ? 14.563 3.701 8.971 1.00 73.00 104 ALA A CA 1
ATOM 875 C C . ALA A 1 104 ? 14.156 5.132 8.618 1.00 73.00 104 ALA A C 1
ATOM 877 O O . ALA A 1 104 ? 13.050 5.586 8.939 1.00 73.00 104 ALA A O 1
ATOM 878 N N . ARG A 1 105 ? 15.042 5.864 7.942 1.00 76.56 105 ARG A N 1
ATOM 879 C CA . ARG A 1 105 ? 14.782 7.257 7.588 1.00 76.56 105 ARG A CA 1
ATOM 880 C C . ARG A 1 105 ? 14.119 7.324 6.214 1.00 76.56 105 ARG A C 1
ATOM 882 O O . ARG A 1 105 ? 14.447 6.544 5.321 1.00 76.56 105 ARG A O 1
ATOM 889 N N . PRO A 1 106 ? 13.197 8.275 5.989 1.00 70.12 106 PRO A N 1
ATOM 890 C CA . PRO A 1 106 ? 12.511 8.439 4.705 1.00 70.12 106 PRO A CA 1
ATOM 891 C C . PRO A 1 106 ? 13.439 8.502 3.485 1.00 70.12 106 PRO A C 1
ATOM 893 O O . PRO A 1 106 ? 13.089 8.009 2.415 1.00 70.12 106 PRO A O 1
ATOM 896 N N . TRP A 1 107 ? 14.611 9.115 3.655 1.00 74.81 107 TRP A N 1
ATOM 897 C CA . TRP A 1 107 ? 15.608 9.313 2.606 1.00 74.81 107 TRP A CA 1
ATOM 898 C C . TRP A 1 107 ? 16.460 8.075 2.324 1.00 74.81 107 TRP A C 1
ATOM 900 O O . TRP A 1 107 ? 16.989 7.972 1.219 1.00 74.81 107 TRP A O 1
ATOM 910 N N . ASP A 1 108 ? 16.538 7.110 3.249 1.00 77.50 108 ASP A N 1
ATOM 911 C CA . ASP A 1 108 ? 17.310 5.875 3.043 1.00 77.50 108 ASP A CA 1
ATOM 912 C C . ASP A 1 108 ? 16.752 5.073 1.851 1.00 77.50 108 ASP A C 1
ATOM 914 O O . ASP A 1 108 ? 17.490 4.419 1.122 1.00 77.50 108 ASP A O 1
ATOM 918 N N . PHE A 1 109 ? 15.451 5.206 1.574 1.00 76.75 109 PHE A N 1
ATOM 919 C CA . PHE A 1 109 ? 14.791 4.535 0.456 1.00 76.75 109 PHE A CA 1
ATOM 920 C C . PHE A 1 109 ? 14.685 5.370 -0.828 1.00 76.75 109 PHE A C 1
ATOM 922 O O . PHE A 1 109 ? 14.237 4.867 -1.863 1.00 76.75 109 PHE A O 1
ATOM 929 N N . GLN A 1 110 ? 15.052 6.653 -0.783 1.00 81.38 110 GLN A N 1
ATOM 930 C CA . GLN A 1 110 ? 14.901 7.553 -1.927 1.00 81.38 110 GLN A CA 1
ATOM 931 C C . GLN A 1 110 ? 15.871 7.188 -3.054 1.00 81.38 110 GLN A C 1
ATOM 933 O O . GLN A 1 110 ? 15.492 7.236 -4.222 1.00 81.38 110 GLN A O 1
ATOM 938 N N . ALA A 1 111 ? 17.087 6.762 -2.706 1.00 82.81 111 ALA A N 1
ATOM 939 C CA . ALA A 1 111 ? 18.080 6.304 -3.671 1.00 82.81 111 ALA A CA 1
ATOM 940 C C . ALA A 1 111 ? 17.595 5.064 -4.445 1.00 82.81 111 ALA A C 1
ATOM 942 O O . ALA A 1 111 ? 17.632 5.061 -5.675 1.00 82.81 111 ALA A O 1
ATOM 943 N N . GLU A 1 112 ? 17.064 4.054 -3.745 1.00 81.94 112 GLU A N 1
ATOM 944 C CA . GLU A 1 112 ? 16.510 2.843 -4.372 1.00 81.94 112 GLU A CA 1
ATOM 945 C C . GLU A 1 112 ? 15.339 3.165 -5.311 1.00 81.94 112 GLU A C 1
ATOM 947 O O . GLU A 1 112 ? 15.247 2.632 -6.416 1.00 81.94 112 GLU A O 1
ATOM 952 N N . GLU A 1 113 ? 14.451 4.071 -4.899 1.00 84.50 113 GLU A N 1
ATOM 953 C CA . GLU A 1 113 ? 13.306 4.500 -5.706 1.00 84.50 113 GLU A CA 1
ATOM 954 C C . GLU A 1 113 ? 13.718 5.314 -6.937 1.00 84.50 113 GLU A C 1
ATOM 956 O O . GLU A 1 113 ? 13.138 5.144 -8.013 1.00 84.50 113 GLU A O 1
ATOM 961 N N . CYS A 1 114 ? 14.728 6.177 -6.810 1.00 88.25 114 CYS A N 1
ATOM 962 C CA . CYS A 1 114 ? 15.305 6.896 -7.942 1.00 88.25 114 CYS A CA 1
ATOM 963 C C . CYS A 1 114 ? 15.973 5.935 -8.932 1.00 88.25 114 CYS A C 1
ATOM 965 O O . CYS A 1 114 ? 15.711 6.033 -10.130 1.00 88.25 114 CYS A O 1
ATOM 967 N N . ALA A 1 115 ? 16.757 4.967 -8.449 1.00 89.88 115 ALA A N 1
ATOM 968 C CA . ALA A 1 115 ? 17.380 3.949 -9.293 1.00 89.88 115 ALA A CA 1
ATOM 969 C C . ALA A 1 115 ? 16.332 3.083 -10.014 1.00 89.88 115 ALA A C 1
ATOM 971 O O . ALA A 1 115 ? 16.437 2.838 -11.216 1.00 89.88 115 ALA A O 1
ATOM 972 N N . LEU A 1 116 ? 15.275 2.665 -9.308 1.00 88.94 116 LEU A N 1
ATOM 973 C CA . LEU A 1 116 ? 14.165 1.927 -9.907 1.00 88.94 116 LEU A CA 1
ATOM 974 C C . LEU A 1 116 ? 13.461 2.748 -10.994 1.00 88.94 116 LEU A C 1
ATOM 976 O O . LEU A 1 116 ? 13.185 2.216 -12.068 1.00 88.94 116 LEU A O 1
ATOM 980 N N . ARG A 1 117 ? 13.193 4.036 -10.741 1.00 91.69 117 ARG A N 1
ATOM 981 C CA . ARG A 1 117 ? 12.590 4.935 -11.734 1.00 91.69 117 ARG A CA 1
ATOM 982 C C . ARG A 1 117 ? 13.470 5.060 -12.978 1.00 91.69 117 ARG A C 1
ATOM 984 O O . ARG A 1 117 ? 12.959 4.849 -14.072 1.00 91.69 117 ARG A O 1
ATOM 991 N N . ALA A 1 118 ? 14.770 5.304 -12.813 1.00 94.12 118 ALA A N 1
ATOM 992 C CA . ALA A 1 118 ? 15.709 5.400 -13.931 1.00 94.12 118 ALA A CA 1
ATOM 993 C C . ALA A 1 118 ? 15.750 4.105 -14.765 1.00 94.12 118 ALA A C 1
ATOM 995 O O . ALA A 1 118 ? 15.756 4.150 -15.994 1.00 94.12 118 ALA A O 1
ATOM 996 N N . ASN A 1 119 ? 15.702 2.936 -14.115 1.00 93.69 119 ASN A N 1
ATOM 997 C CA . ASN A 1 119 ? 15.631 1.647 -14.809 1.00 93.69 119 ASN A CA 1
ATOM 998 C C . ASN A 1 119 ? 14.323 1.472 -15.596 1.00 93.69 119 ASN A C 1
ATOM 1000 O O . ASN A 1 119 ? 14.351 0.984 -16.726 1.00 93.69 119 ASN A O 1
ATOM 1004 N N . ILE A 1 120 ? 13.186 1.881 -15.023 1.00 92.56 120 ILE A N 1
ATOM 1005 C CA . ILE A 1 120 ? 11.882 1.852 -15.703 1.00 92.56 120 ILE A CA 1
ATOM 1006 C C . ILE A 1 120 ? 11.888 2.795 -16.909 1.00 92.56 120 ILE A C 1
ATOM 1008 O O . ILE A 1 120 ? 11.456 2.403 -17.989 1.00 92.56 120 ILE A O 1
ATOM 1012 N N . GLU A 1 121 ? 12.390 4.016 -16.746 1.00 91.62 121 GLU A N 1
ATOM 1013 C CA . GLU A 1 121 ? 12.486 5.006 -17.821 1.00 91.62 121 GLU A CA 1
ATOM 1014 C C . GLU A 1 121 ? 13.387 4.510 -18.949 1.00 91.62 121 GLU A C 1
ATOM 1016 O O . GLU A 1 121 ? 12.976 4.536 -20.105 1.00 91.62 121 GLU A O 1
ATOM 1021 N N . ARG A 1 122 ? 14.558 3.950 -18.626 1.00 89.12 122 ARG A N 1
ATOM 1022 C CA . ARG A 1 122 ? 15.458 3.345 -19.615 1.00 89.12 122 ARG A CA 1
ATOM 1023 C C . ARG A 1 122 ? 14.804 2.177 -20.354 1.00 89.12 122 ARG A C 1
ATOM 1025 O O . ARG A 1 122 ? 14.955 2.061 -21.569 1.00 89.12 122 ARG A O 1
ATOM 1032 N N . PHE A 1 123 ? 14.080 1.311 -19.643 1.00 86.94 123 PHE A N 1
ATOM 1033 C CA . PHE A 1 123 ? 13.334 0.214 -20.261 1.00 86.94 123 PHE A CA 1
ATOM 1034 C C . PHE A 1 123 ? 12.254 0.739 -21.213 1.00 86.94 123 PHE A C 1
ATOM 1036 O O . PHE A 1 123 ? 12.159 0.271 -22.347 1.00 86.94 123 PHE A O 1
ATOM 1043 N N . ASN A 1 124 ? 11.466 1.716 -20.761 1.00 87.94 124 ASN A N 1
ATOM 1044 C CA . ASN A 1 124 ? 10.380 2.291 -21.543 1.00 87.94 124 ASN A CA 1
ATOM 1045 C C . ASN A 1 124 ? 10.898 3.049 -22.764 1.00 87.94 124 ASN A C 1
ATOM 1047 O O . ASN A 1 124 ? 10.334 2.881 -23.837 1.00 87.94 124 ASN A O 1
ATOM 1051 N N . ALA A 1 125 ? 11.977 3.823 -22.625 1.00 84.75 125 ALA A N 1
ATOM 1052 C CA . ALA A 1 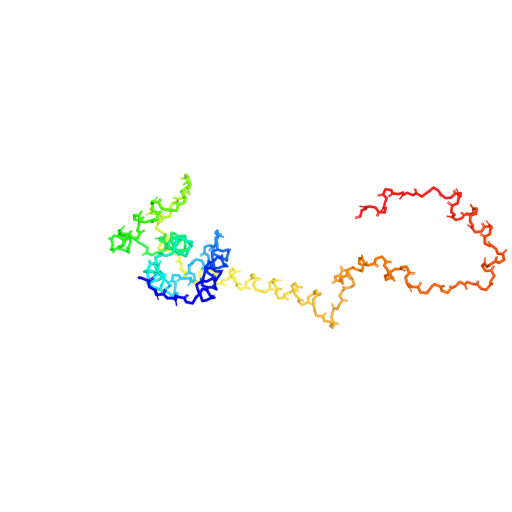125 ? 12.630 4.490 -23.744 1.00 84.75 125 ALA A CA 1
ATOM 1053 C C . ALA A 1 125 ? 13.083 3.457 -24.782 1.00 84.75 125 ALA A C 1
ATOM 1055 O O . ALA A 1 125 ? 12.721 3.544 -25.944 1.00 84.75 125 ALA A O 1
ATOM 1056 N N . ARG A 1 126 ? 13.760 2.386 -24.358 1.00 80.81 126 ARG A N 1
ATOM 1057 C CA . ARG A 1 126 ? 14.204 1.337 -25.286 1.00 80.81 126 ARG A CA 1
ATOM 1058 C C . ARG A 1 126 ? 13.055 0.620 -26.015 1.00 80.81 126 ARG A C 1
ATOM 1060 O O . ARG A 1 126 ? 13.250 0.203 -27.149 1.00 80.81 126 ARG A O 1
ATOM 1067 N N . ARG A 1 127 ? 11.904 0.397 -25.366 1.00 78.25 127 ARG A N 1
ATOM 1068 C CA . ARG A 1 127 ? 10.818 -0.442 -25.921 1.00 78.25 127 ARG A CA 1
ATOM 1069 C C . ARG A 1 127 ? 9.655 0.334 -26.544 1.00 78.25 127 ARG A C 1
ATOM 1071 O O . ARG A 1 127 ? 8.981 -0.201 -27.416 1.00 78.25 1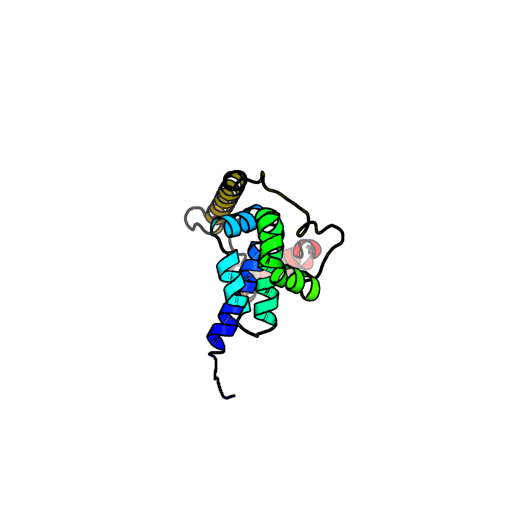27 ARG A O 1
ATOM 1078 N N . TYR A 1 128 ? 9.380 1.548 -26.086 1.00 78.50 128 TYR A N 1
ATOM 1079 C CA . TYR A 1 128 ? 8.213 2.325 -26.517 1.00 78.50 128 TYR A CA 1
ATOM 1080 C C . TYR A 1 128 ? 8.578 3.641 -27.207 1.00 78.50 128 TYR A C 1
ATOM 1082 O O . TYR A 1 128 ? 7.688 4.273 -27.778 1.00 78.50 128 TYR A O 1
ATOM 1090 N N . ASP A 1 129 ? 9.845 4.070 -27.176 1.00 76.44 129 ASP A N 1
ATOM 1091 C CA . ASP A 1 129 ? 10.267 5.231 -27.955 1.00 76.44 129 ASP A CA 1
ATOM 1092 C C . ASP A 1 129 ? 10.319 4.866 -29.442 1.00 76.44 129 ASP A C 1
ATOM 1094 O O . ASP A 1 129 ? 11.083 4.003 -29.876 1.00 76.44 129 ASP A O 1
ATOM 1098 N N . ARG A 1 130 ? 9.490 5.547 -30.237 1.00 65.94 130 ARG A N 1
ATOM 1099 C CA . ARG A 1 130 ? 9.407 5.340 -31.688 1.00 65.94 130 ARG A CA 1
ATOM 1100 C C . ARG A 1 130 ? 10.681 5.766 -32.415 1.00 65.94 130 ARG A C 1
ATOM 1102 O O . ARG A 1 130 ? 10.911 5.299 -33.523 1.00 65.94 130 ARG A O 1
ATOM 1109 N N . THR A 1 131 ? 11.487 6.642 -31.814 1.00 66.88 131 THR A N 1
ATOM 1110 C CA . THR A 1 131 ? 12.712 7.165 -32.439 1.00 66.88 131 THR A CA 1
ATOM 1111 C C . THR A 1 131 ? 13.893 6.196 -32.350 1.00 66.88 131 THR A C 1
ATOM 1113 O O . THR A 1 131 ? 14.769 6.229 -33.207 1.00 66.88 131 THR A O 1
ATOM 1116 N N . HIS A 1 132 ? 13.886 5.294 -31.363 1.00 58.50 132 HIS A N 1
ATOM 1117 C CA . HIS A 1 132 ? 14.952 4.323 -31.092 1.00 58.50 132 HIS A CA 1
ATOM 1118 C C . HIS A 1 132 ? 14.407 2.890 -31.068 1.00 58.50 132 HIS A C 1
ATOM 1120 O O . HIS A 1 132 ? 14.799 2.082 -30.225 1.00 58.50 132 HIS A O 1
ATOM 1126 N N . SER A 1 133 ? 13.477 2.586 -31.979 1.00 60.81 133 SER A N 1
ATOM 1127 C CA . SER A 1 133 ? 12.857 1.267 -32.097 1.00 60.81 133 SER A CA 1
ATOM 1128 C C . SER A 1 133 ? 13.914 0.208 -32.409 1.00 60.81 133 SER A C 1
ATOM 1130 O O . SER A 1 133 ? 14.237 -0.045 -33.568 1.00 60.81 133 SER A O 1
ATOM 1132 N N . ASN A 1 134 ? 14.453 -0.426 -31.373 1.00 65.19 134 ASN A N 1
ATOM 1133 C CA . ASN A 1 134 ? 15.255 -1.624 -31.533 1.00 65.19 134 ASN A CA 1
ATOM 1134 C C . ASN A 1 134 ? 14.320 -2.748 -32.046 1.00 65.19 134 ASN A C 1
ATOM 1136 O O . ASN A 1 134 ? 13.329 -3.038 -31.365 1.00 65.19 134 ASN A O 1
ATOM 1140 N N . PRO A 1 135 ? 14.605 -3.357 -33.217 1.00 70.06 135 PRO A N 1
ATOM 1141 C CA . PRO A 1 135 ? 13.762 -4.386 -33.834 1.00 70.06 135 PRO A CA 1
ATOM 1142 C C . PRO A 1 135 ? 13.429 -5.554 -32.899 1.00 70.06 135 PRO A C 1
ATOM 1144 O O . PRO A 1 135 ? 12.291 -6.017 -32.891 1.00 70.06 135 PRO A O 1
ATOM 1147 N N . ASP A 1 136 ? 14.370 -5.947 -32.033 1.00 70.25 136 ASP A N 1
ATOM 1148 C CA . ASP A 1 136 ? 14.207 -7.040 -31.062 1.00 70.25 136 ASP A CA 1
ATOM 1149 C C . ASP A 1 136 ? 13.124 -6.743 -30.010 1.00 70.25 136 ASP A C 1
ATOM 1151 O O . ASP A 1 136 ? 12.617 -7.634 -29.328 1.00 70.25 136 ASP A O 1
ATOM 1155 N N . PHE A 1 137 ? 12.772 -5.464 -29.848 1.00 65.31 137 PHE A N 1
ATOM 1156 C CA . PHE A 1 137 ? 11.761 -4.985 -28.914 1.00 65.31 137 PHE A CA 1
ATOM 1157 C C . PHE A 1 137 ? 10.540 -4.396 -29.623 1.00 65.31 137 PHE A C 1
ATOM 1159 O O . PHE A 1 137 ? 9.789 -3.641 -28.997 1.00 65.31 137 PHE A O 1
ATOM 1166 N N . LEU A 1 138 ? 10.268 -4.776 -30.866 1.00 68.44 138 LEU A N 1
ATOM 1167 C CA . LEU A 1 138 ? 8.944 -4.573 -31.441 1.00 68.44 138 LEU A CA 1
ATOM 1168 C C . LEU A 1 138 ? 7.955 -5.615 -30.886 1.00 68.44 138 LEU A C 1
ATOM 1170 O O . LEU A 1 138 ? 8.353 -6.676 -30.395 1.00 68.44 138 LEU A O 1
ATOM 1174 N N . PRO A 1 139 ? 6.651 -5.308 -30.825 1.00 67.94 139 PRO A N 1
ATOM 1175 C CA . PRO A 1 139 ? 5.651 -6.347 -30.638 1.00 67.94 139 PRO A CA 1
ATOM 1176 C C . PRO A 1 139 ? 5.708 -7.302 -31.838 1.00 67.94 139 PRO A C 1
ATOM 1178 O O . PRO A 1 139 ? 5.623 -6.859 -32.980 1.00 67.94 139 PRO A O 1
ATOM 1181 N N . VAL A 1 140 ? 5.869 -8.597 -31.565 1.00 70.00 140 VAL A N 1
ATOM 1182 C CA . VAL A 1 140 ? 5.805 -9.641 -32.594 1.00 70.00 140 VAL A CA 1
ATOM 1183 C C . VAL A 1 140 ? 4.373 -9.719 -33.115 1.00 70.00 140 VAL A C 1
ATOM 1185 O O . VAL A 1 140 ? 3.416 -9.668 -32.333 1.00 70.00 140 VAL A O 1
ATOM 1188 N N . ASP A 1 141 ? 4.230 -9.814 -34.433 1.00 71.75 141 ASP A N 1
ATOM 1189 C CA . ASP A 1 141 ? 2.938 -10.050 -35.054 1.00 71.75 141 ASP A CA 1
ATOM 1190 C C . ASP A 1 141 ? 2.505 -11.500 -34.821 1.00 71.75 141 ASP A C 1
ATOM 1192 O O . ASP A 1 141 ? 2.980 -12.428 -35.468 1.00 71.75 141 ASP A O 1
ATOM 1196 N N . ASN A 1 142 ? 1.595 -11.686 -33.867 1.00 77.06 142 ASN A N 1
ATOM 1197 C CA . ASN A 1 142 ? 1.028 -12.993 -33.541 1.00 77.06 142 ASN A CA 1
ATOM 1198 C C . ASN A 1 142 ? -0.280 -13.270 -34.307 1.00 77.06 142 ASN A C 1
ATOM 1200 O O . ASN A 1 142 ? -1.009 -14.205 -33.970 1.00 77.06 142 ASN A O 1
ATOM 1204 N N . CYS A 1 143 ? -0.643 -12.438 -35.289 1.00 81.56 143 CYS A N 1
ATOM 1205 C CA . CYS A 1 143 ? -1.863 -12.607 -36.064 1.00 81.56 143 CYS A CA 1
ATOM 1206 C C . CYS A 1 143 ? -1.600 -13.481 -37.297 1.00 81.56 143 CYS A C 1
ATOM 1208 O O . CYS A 1 143 ? -1.055 -13.021 -38.298 1.00 81.56 143 CYS A O 1
ATOM 1210 N N . LEU A 1 144 ? -2.081 -14.728 -37.268 1.00 75.88 144 LEU A N 1
ATOM 1211 C CA . LEU A 1 144 ? -2.038 -15.649 -38.416 1.00 75.88 144 LEU A CA 1
ATOM 1212 C C . LEU A 1 144 ? -2.575 -15.014 -39.707 1.00 75.88 144 LEU A C 1
ATOM 1214 O O . LEU A 1 144 ? -1.996 -15.198 -40.772 1.00 75.88 144 LEU A O 1
ATOM 1218 N N . GLN A 1 145 ? -3.644 -14.221 -39.614 1.00 79.31 145 GLN A N 1
ATOM 1219 C CA . GLN A 1 145 ? -4.244 -13.563 -40.776 1.00 79.31 145 GLN A CA 1
ATOM 1220 C C . GLN A 1 145 ? -3.333 -12.492 -41.391 1.00 79.31 145 GLN A C 1
ATOM 1222 O O . GLN A 1 145 ? -3.418 -12.237 -42.587 1.00 79.31 145 GLN A O 1
ATOM 1227 N N . SER A 1 146 ? -2.478 -11.863 -40.583 1.00 79.06 146 SER A N 1
ATOM 1228 C CA . SER A 1 146 ? -1.512 -10.873 -41.058 1.00 79.06 146 SER A CA 1
ATOM 1229 C C . SER A 1 146 ? -0.398 -11.548 -41.858 1.00 79.06 146 SER A C 1
ATOM 1231 O O . SER A 1 146 ? -0.112 -11.131 -42.977 1.00 79.06 146 SER A O 1
ATOM 1233 N N . VAL A 1 147 ? 0.134 -12.669 -41.353 1.00 74.19 147 VAL A N 1
ATOM 1234 C CA . VAL A 1 147 ? 1.146 -13.484 -42.049 1.00 74.19 147 VAL A CA 1
ATOM 1235 C C . VAL A 1 147 ? 0.586 -14.082 -43.342 1.00 74.19 147 VAL A C 1
ATOM 1237 O O . VAL A 1 147 ? 1.182 -13.925 -44.401 1.00 74.19 147 VAL A O 1
ATOM 1240 N N . LEU A 1 148 ? -0.593 -14.709 -43.285 1.00 77.56 148 LEU A N 1
ATOM 1241 C CA . LEU A 1 148 ? -1.248 -15.307 -44.459 1.00 77.56 148 LEU A CA 1
ATOM 1242 C C . LEU A 1 148 ? -1.759 -14.261 -45.463 1.00 77.56 148 LEU A C 1
ATOM 1244 O O . LEU A 1 148 ? -2.020 -14.588 -46.618 1.00 77.56 148 LEU A O 1
ATOM 1248 N N . GLY A 1 149 ? -1.937 -13.015 -45.021 1.00 76.94 149 GLY A N 1
ATOM 1249 C CA . GLY A 1 149 ? -2.362 -11.892 -45.851 1.00 76.94 149 GLY A CA 1
ATOM 1250 C C . GLY A 1 149 ? -1.215 -11.165 -46.554 1.00 76.94 149 GLY A C 1
ATOM 1251 O O . GLY A 1 149 ? -1.486 -10.300 -47.392 1.00 76.94 149 GLY A O 1
ATOM 1252 N N . GLN A 1 150 ? 0.048 -11.483 -46.241 1.00 79.50 150 GLN A N 1
ATOM 1253 C CA . GLN A 1 150 ? 1.187 -10.911 -46.952 1.00 79.50 150 GLN A CA 1
ATOM 1254 C C . GLN A 1 150 ? 1.193 -11.392 -48.403 1.00 79.50 150 GLN A C 1
ATOM 1256 O O . GLN A 1 150 ? 1.186 -12.589 -48.688 1.00 79.50 150 GLN A O 1
ATOM 1261 N N . ARG A 1 151 ? 1.218 -10.440 -49.341 1.00 77.31 151 ARG A N 1
ATOM 1262 C CA . ARG A 1 151 ? 1.443 -10.758 -50.751 1.00 77.31 151 ARG A CA 1
ATOM 1263 C C . ARG A 1 151 ? 2.915 -11.090 -50.939 1.00 77.31 151 ARG A C 1
ATOM 1265 O O . ARG A 1 151 ? 3.765 -10.224 -50.765 1.00 77.31 151 ARG A O 1
ATOM 1272 N N . VAL A 1 152 ? 3.187 -12.344 -51.275 1.00 79.94 152 VAL A N 1
ATOM 1273 C CA . VAL A 1 152 ? 4.509 -12.791 -51.705 1.00 79.94 152 VAL A CA 1
ATOM 1274 C C . VAL A 1 152 ? 4.545 -12.688 -53.222 1.00 79.94 152 VAL A C 1
ATOM 1276 O O . VAL A 1 152 ? 3.779 -13.370 -53.903 1.00 79.94 152 VAL A O 1
ATOM 1279 N N . ASP A 1 153 ? 5.410 -11.822 -53.741 1.00 83.31 153 ASP A N 1
ATOM 1280 C CA . ASP A 1 153 ? 5.659 -11.740 -55.176 1.00 83.31 153 ASP A CA 1
ATOM 1281 C C . ASP A 1 153 ? 6.504 -12.947 -55.590 1.00 83.31 153 ASP A C 1
ATOM 1283 O O . ASP A 1 153 ? 7.643 -13.121 -55.149 1.00 83.31 153 ASP A O 1
ATOM 1287 N N . LEU A 1 154 ? 5.910 -13.822 -56.398 1.00 84.94 154 LEU A N 1
ATOM 1288 C CA . LEU A 1 154 ? 6.571 -15.014 -56.914 1.00 84.94 154 LEU A CA 1
ATOM 1289 C C . LEU A 1 154 ? 7.265 -14.684 -58.244 1.00 84.94 154 LEU A C 1
ATOM 1291 O O . LEU A 1 154 ? 6.711 -13.912 -59.032 1.00 84.94 154 LEU A O 1
ATOM 1295 N N . PRO A 1 155 ? 8.444 -15.269 -58.522 1.00 88.62 155 PRO A N 1
ATOM 1296 C CA . PRO A 1 155 ? 9.081 -15.174 -59.832 1.00 88.62 155 PRO A CA 1
ATOM 1297 C C . PRO A 1 155 ? 8.133 -15.601 -60.962 1.00 88.62 155 PRO A C 1
ATOM 1299 O O . PRO A 1 155 ? 7.332 -16.521 -60.783 1.00 88.62 155 PRO A O 1
ATOM 1302 N N . GLU A 1 156 ? 8.231 -14.964 -62.131 1.00 85.38 156 GLU A N 1
ATOM 1303 C CA . GLU A 1 156 ? 7.343 -15.243 -63.275 1.00 85.38 156 GLU A CA 1
ATOM 1304 C C . GLU A 1 156 ? 7.406 -16.712 -63.732 1.00 85.38 156 GLU A C 1
ATOM 1306 O O . GLU A 1 156 ? 6.409 -17.278 -64.177 1.00 85.38 156 GLU A O 1
ATOM 1311 N N . ASP A 1 157 ? 8.559 -17.359 -63.563 1.00 88.81 157 ASP A N 1
ATOM 1312 C CA . ASP A 1 157 ? 8.813 -18.757 -63.907 1.00 88.81 157 ASP A CA 1
ATOM 1313 C C . ASP A 1 157 ? 8.419 -19.749 -62.799 1.00 88.81 157 ASP A C 1
ATOM 1315 O O . ASP A 1 157 ? 8.444 -20.964 -63.012 1.00 88.81 157 ASP A O 1
ATOM 1319 N N . PHE A 1 158 ? 8.014 -19.264 -61.621 1.00 88.25 158 PHE A N 1
ATOM 1320 C CA . PHE A 1 158 ? 7.687 -20.120 -60.482 1.00 88.25 158 PHE A CA 1
ATOM 1321 C C . PHE A 1 158 ? 6.536 -21.080 -60.793 1.00 88.25 158 PHE A C 1
ATOM 1323 O O . PHE A 1 158 ? 6.595 -22.245 -60.414 1.00 88.25 158 PHE A O 1
ATOM 1330 N N . GLN A 1 159 ? 5.514 -20.623 -61.527 1.00 84.06 159 GLN A N 1
ATOM 1331 C CA . GLN A 1 159 ? 4.400 -21.490 -61.928 1.00 84.06 159 GLN A CA 1
ATOM 1332 C C . GLN A 1 159 ? 4.851 -22.633 -62.841 1.00 84.06 159 GLN A C 1
ATOM 1334 O O . GLN A 1 159 ? 4.330 -23.738 -62.729 1.00 84.06 159 GLN A O 1
ATOM 1339 N N . MET A 1 160 ? 5.827 -22.387 -63.720 1.00 89.00 160 MET A N 1
ATOM 1340 C CA . MET A 1 160 ? 6.347 -23.412 -64.630 1.00 89.00 160 MET A CA 1
ATOM 1341 C C . MET A 1 160 ? 7.219 -24.439 -63.903 1.00 89.00 160 MET A C 1
ATOM 1343 O O . MET A 1 160 ? 7.255 -25.600 -64.297 1.00 89.00 160 MET A O 1
ATOM 1347 N N . ASN A 1 161 ? 7.902 -24.017 -62.836 1.00 92.12 161 ASN A N 1
ATOM 1348 C CA . ASN A 1 161 ? 8.859 -24.831 -62.086 1.00 92.12 161 ASN A CA 1
ATOM 1349 C C . ASN A 1 161 ? 8.323 -25.299 -60.721 1.00 92.12 161 ASN A C 1
ATOM 1351 O O . ASN A 1 161 ? 9.100 -25.757 -59.879 1.00 92.12 161 ASN A O 1
ATOM 1355 N N . TYR A 1 162 ? 7.013 -25.182 -60.486 1.00 89.50 162 TYR A N 1
ATOM 1356 C CA . TYR A 1 162 ? 6.398 -25.425 -59.180 1.00 89.50 162 TYR A CA 1
ATOM 1357 C C . TYR A 1 162 ? 6.643 -26.849 -58.665 1.00 89.50 162 TYR A C 1
ATOM 1359 O O . TYR A 1 162 ? 7.032 -27.031 -57.511 1.00 89.50 162 TYR A O 1
ATOM 1367 N N . ASP A 1 163 ? 6.497 -27.848 -59.536 1.00 91.38 163 ASP A N 1
ATOM 1368 C CA . ASP A 1 163 ? 6.663 -29.258 -59.168 1.00 91.38 163 ASP A CA 1
ATOM 1369 C C . ASP A 1 163 ? 8.112 -29.575 -58.764 1.00 91.38 163 ASP A C 1
ATOM 1371 O O . ASP A 1 163 ? 8.359 -30.224 -57.747 1.00 91.38 163 ASP A O 1
ATOM 1375 N N . LEU A 1 164 ? 9.088 -29.034 -59.503 1.00 91.00 164 LEU A N 1
ATOM 1376 C CA . LEU A 1 164 ? 10.514 -29.173 -59.182 1.00 91.00 164 LEU A CA 1
ATOM 1377 C C . LEU A 1 164 ? 10.870 -28.479 -57.863 1.00 91.00 164 LEU A C 1
ATOM 1379 O O . LEU A 1 164 ? 11.689 -28.980 -57.089 1.00 91.00 164 LEU A O 1
ATOM 1383 N N . TRP A 1 165 ? 10.262 -27.321 -57.597 1.00 90.12 165 TRP A N 1
ATOM 1384 C CA . TRP A 1 165 ? 10.436 -26.621 -56.331 1.00 90.12 165 TRP A CA 1
ATOM 1385 C C . TRP A 1 165 ? 9.869 -27.432 -55.160 1.00 90.12 165 TRP A C 1
ATOM 1387 O O . TRP A 1 165 ? 10.552 -27.571 -54.147 1.00 90.12 165 TRP A O 1
ATOM 1397 N N . LEU A 1 166 ? 8.678 -28.027 -55.305 1.00 89.38 166 LEU A N 1
ATOM 1398 C CA . LEU A 1 166 ? 8.083 -28.888 -54.277 1.00 89.38 166 LEU A CA 1
ATOM 1399 C C . LEU A 1 166 ? 8.980 -30.083 -53.944 1.00 89.38 166 LEU A C 1
ATOM 1401 O O . LEU A 1 166 ? 9.255 -30.335 -52.768 1.00 89.38 166 LEU A O 1
ATOM 1405 N N . GLU A 1 167 ? 9.487 -30.790 -54.955 1.00 92.50 167 GLU A N 1
ATOM 1406 C CA . GLU A 1 167 ? 10.399 -31.914 -54.727 1.00 92.50 167 GLU A CA 1
ATOM 1407 C C . GLU A 1 167 ? 11.675 -31.481 -53.998 1.00 92.50 167 GLU A C 1
ATOM 1409 O O . GLU A 1 167 ? 12.094 -32.133 -53.038 1.00 92.50 167 GLU A O 1
ATOM 1414 N N . ARG A 1 168 ? 12.282 -30.361 -54.403 1.00 88.81 168 ARG A N 1
ATOM 1415 C CA . ARG A 1 168 ? 13.586 -29.923 -53.882 1.00 88.81 168 ARG A CA 1
ATOM 1416 C C . ARG A 1 168 ? 13.521 -29.219 -52.527 1.00 88.81 168 ARG A C 1
ATOM 1418 O O . ARG A 1 168 ? 14.436 -29.346 -51.720 1.00 88.81 168 ARG A O 1
ATOM 1425 N N . GLU A 1 169 ? 12.495 -28.413 -52.295 1.00 86.00 169 GLU A N 1
ATOM 1426 C CA . GLU A 1 169 ? 12.429 -27.520 -51.134 1.00 86.00 169 GLU A CA 1
ATOM 1427 C C . GLU A 1 169 ? 11.460 -28.013 -50.058 1.00 86.00 169 GLU A C 1
ATOM 1429 O O . GLU A 1 169 ? 11.671 -27.700 -48.889 1.00 86.00 169 GLU A O 1
ATOM 1434 N N . VAL A 1 170 ? 10.440 -28.802 -50.422 1.00 85.12 170 VAL A N 1
ATOM 1435 C CA . VAL A 1 170 ? 9.409 -29.271 -49.481 1.00 85.12 170 VAL A CA 1
ATOM 1436 C C . VAL A 1 170 ? 9.566 -30.754 -49.163 1.00 85.12 170 VAL A C 1
ATOM 1438 O O . VAL A 1 170 ? 9.628 -31.115 -47.992 1.00 85.12 170 VAL A O 1
ATOM 1441 N N . PHE A 1 171 ? 9.640 -31.624 -50.174 1.00 88.38 171 PHE A N 1
ATOM 1442 C CA . PHE A 1 1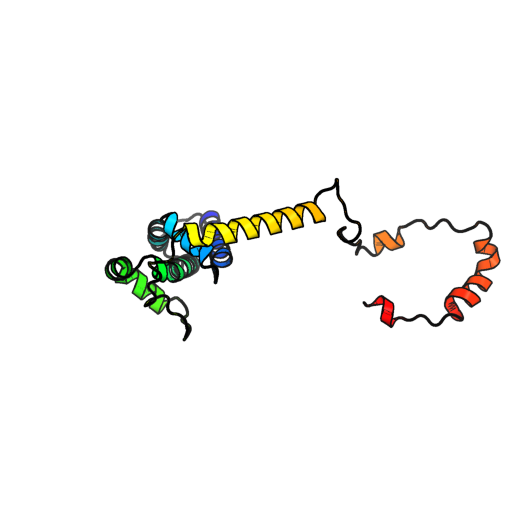71 ? 9.622 -33.074 -49.942 1.00 88.38 171 PHE A CA 1
ATOM 1443 C C . PHE A 1 171 ? 10.990 -33.660 -49.589 1.00 88.38 171 PHE A C 1
ATOM 1445 O O . PHE A 1 171 ? 11.074 -34.550 -48.744 1.00 88.38 171 PHE A O 1
ATOM 1452 N N . SER A 1 172 ? 12.066 -33.182 -50.218 1.00 89.25 172 SER A N 1
ATOM 1453 C CA . SER A 1 172 ? 13.419 -33.715 -49.988 1.00 89.25 172 SER A CA 1
ATOM 1454 C C . SER A 1 172 ? 14.147 -33.090 -48.796 1.00 89.25 172 SER A C 1
ATOM 1456 O O . SER A 1 172 ? 15.136 -33.655 -48.325 1.00 89.25 172 SER A O 1
ATOM 1458 N N . LYS A 1 173 ? 13.666 -31.956 -48.270 1.00 83.88 173 LYS A N 1
ATOM 1459 C CA . LYS A 1 173 ? 14.242 -31.325 -47.078 1.00 83.88 173 LYS A CA 1
ATOM 1460 C C . LYS A 1 173 ? 13.541 -31.826 -45.812 1.00 83.88 173 LYS A C 1
ATOM 1462 O O . LYS A 1 173 ? 12.335 -31.632 -45.675 1.00 83.88 173 LYS A O 1
ATOM 1467 N N . PRO A 1 174 ? 14.264 -32.433 -44.854 1.00 79.94 174 PRO A N 1
ATOM 1468 C CA . PRO A 1 174 ? 13.682 -32.767 -43.562 1.00 79.94 174 PRO A CA 1
ATOM 1469 C C . PRO A 1 174 ? 13.348 -31.472 -42.812 1.00 79.94 174 PRO A C 1
ATOM 1471 O O . PRO A 1 174 ? 14.236 -30.687 -42.482 1.00 79.94 174 PRO A O 1
ATOM 1474 N N . ILE A 1 175 ? 12.061 -31.235 -42.557 1.00 78.81 175 ILE A N 1
ATOM 1475 C CA . ILE A 1 175 ? 11.609 -30.074 -41.787 1.00 78.81 175 ILE A CA 1
ATOM 1476 C C . ILE A 1 175 ? 11.871 -30.355 -40.304 1.00 78.81 175 ILE A C 1
ATOM 1478 O O . ILE A 1 175 ? 11.286 -31.272 -39.725 1.00 78.81 175 ILE A O 1
ATOM 1482 N N . SER A 1 176 ? 12.739 -29.554 -39.683 1.00 77.06 176 SER A N 1
ATOM 1483 C CA . SER A 1 176 ? 12.973 -29.587 -38.236 1.00 77.06 176 SER A CA 1
ATOM 1484 C C . SER A 1 176 ? 11.823 -28.884 -37.512 1.00 77.06 176 SER A C 1
ATOM 1486 O O . SER A 1 176 ? 11.908 -27.718 -37.133 1.00 77.06 176 SER A O 1
ATOM 1488 N N . TRP A 1 177 ? 10.701 -29.589 -37.348 1.00 74.38 177 TRP A N 1
ATOM 1489 C CA . TRP A 1 177 ? 9.515 -29.057 -36.664 1.00 74.38 177 TRP A CA 1
ATOM 1490 C C . TRP A 1 177 ? 9.794 -28.629 -35.215 1.00 74.38 177 TRP A C 1
ATOM 1492 O O . TRP A 1 177 ? 9.062 -27.808 -34.669 1.00 74.38 177 TRP A O 1
ATOM 1502 N N . GLU A 1 178 ? 10.855 -29.160 -34.601 1.00 74.69 178 GLU A N 1
ATOM 1503 C CA . GLU A 1 178 ? 11.263 -28.835 -33.232 1.00 74.69 178 GLU A CA 1
ATOM 1504 C C . GLU A 1 178 ? 11.806 -27.403 -33.088 1.00 74.69 178 GLU A C 1
ATOM 1506 O O . GLU A 1 178 ? 11.626 -26.792 -32.036 1.00 74.69 178 GLU A O 1
ATOM 1511 N N . GLU A 1 179 ? 12.402 -26.828 -34.138 1.00 70.62 179 GLU A N 1
ATOM 1512 C CA . GLU A 1 179 ? 12.915 -25.447 -34.119 1.00 70.62 179 GLU A CA 1
ATOM 1513 C C . GLU A 1 179 ? 11.806 -24.394 -34.276 1.00 70.62 179 GLU A C 1
ATOM 1515 O O . GLU A 1 179 ? 11.980 -23.251 -33.869 1.00 70.62 179 GLU A O 1
ATOM 1520 N N . LEU A 1 180 ? 10.639 -24.772 -34.810 1.00 57.62 180 LEU A N 1
ATOM 1521 C CA . LEU A 1 180 ? 9.488 -23.876 -34.999 1.00 57.62 180 LEU A CA 1
ATOM 1522 C C . LEU A 1 180 ? 8.734 -23.543 -33.697 1.00 57.62 180 LEU A C 1
ATOM 1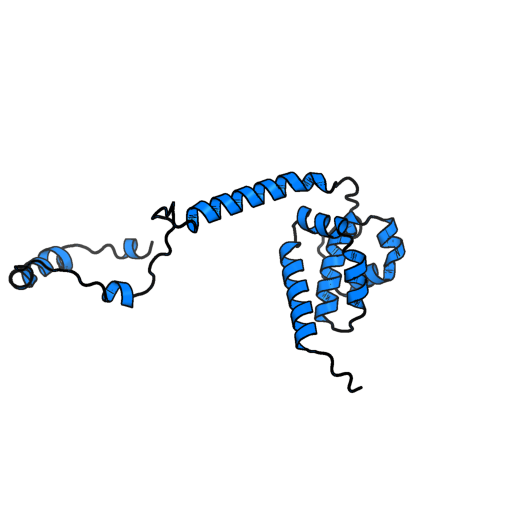524 O O . LEU A 1 180 ? 7.875 -22.662 -33.702 1.00 57.62 180 LEU A O 1
ATOM 1528 N N . LEU A 1 181 ? 9.008 -24.263 -32.604 1.00 55.34 181 LEU A N 1
ATOM 1529 C CA . LEU A 1 181 ? 8.325 -24.122 -31.309 1.00 55.34 181 LEU A CA 1
ATOM 1530 C C . LEU A 1 181 ? 9.183 -23.450 -30.217 1.00 55.34 181 LEU A C 1
ATOM 1532 O O . LEU A 1 181 ? 8.706 -23.334 -29.084 1.00 55.34 181 LEU A O 1
ATOM 1536 N N . GLN A 1 182 ? 10.420 -23.037 -30.528 1.00 41.00 182 GLN A N 1
ATOM 1537 C CA . GLN A 1 182 ? 11.288 -22.245 -29.638 1.00 41.00 182 GLN A CA 1
ATOM 1538 C C . GLN A 1 182 ? 11.078 -20.742 -29.835 1.00 41.00 182 GLN A C 1
ATOM 1540 O O . GLN A 1 182 ? 11.120 -20.024 -28.808 1.00 41.00 182 GLN A O 1
#

InterPro domains:
  IPR021819 Far11/STRP, C-terminal [PF11882] (3-132)
  IPR021819 Far11/STRP, C-terminal [SM01293] (1-162)
  IPR040185 Far11/STRP [PTHR13239] (1-182)